Protein AF-A0A7S0URZ6-F1 (afdb_monomer_lite)

Organism: NCBI:txid51329

Secondary structure (DSSP, 8-state):
------------SS-TTTHHHHHHHHHHHHHHHHHHHHHHHHHHHHHHHHHHHHHHHHHHHHHHHHHHHHHHHHHHHHHHHHHHHHHHHHHHHHHHHHHHHHHHHHHHHHHHHHHHHHHHHHHHHHHHHHHHHHHHHHHHHHHHHHHHHHHHHHHHHSGGGSTTTHHHH--

Structure (mmCIF, N/CA/C/O backbone):
data_AF-A0A7S0URZ6-F1
#
_entry.id   AF-A0A7S0URZ6-F1
#
loop_
_atom_site.group_PDB
_atom_site.id
_atom_site.type_symbol
_atom_site.label_atom_id
_atom_site.label_alt_id
_atom_site.label_comp_id
_atom_site.label_asym_id
_atom_site.label_entity_id
_atom_site.label_seq_id
_atom_site.pdbx_PDB_ins_code
_atom_site.Cartn_x
_atom_site.Cartn_y
_atom_site.Cartn_z
_atom_site.occupancy
_atom_site.B_iso_or_equiv
_atom_site.auth_seq_id
_atom_site.auth_comp_id
_atom_site.auth_asym_id
_atom_site.auth_atom_id
_atom_site.pdbx_PDB_model_num
ATOM 1 N N . MET A 1 1 ? -64.887 -12.408 60.912 1.00 37.50 1 MET A N 1
ATOM 2 C CA . MET A 1 1 ? -65.355 -13.808 61.032 1.00 37.50 1 MET A CA 1
ATOM 3 C C . MET A 1 1 ? -64.100 -14.657 61.222 1.00 37.50 1 MET A C 1
ATOM 5 O O . MET A 1 1 ? -63.195 -14.451 60.431 1.00 37.50 1 MET A O 1
ATOM 9 N N . SER A 1 2 ? -63.896 -15.521 62.223 1.00 34.28 2 SER A N 1
ATOM 10 C CA . SER A 1 2 ? -64.679 -15.954 63.411 1.00 34.28 2 SER A CA 1
ATOM 11 C C . SER A 1 2 ? -63.790 -16.945 64.213 1.00 34.28 2 SER A C 1
ATOM 13 O O . SER A 1 2 ? -62.989 -17.625 63.584 1.00 34.28 2 SER A O 1
ATOM 15 N N . THR A 1 3 ? -63.822 -17.120 65.543 1.00 40.66 3 THR A N 1
ATOM 16 C CA . THR A 1 3 ? -64.591 -16.501 66.654 1.00 40.66 3 THR A CA 1
ATOM 17 C C . THR A 1 3 ? -63.862 -16.786 67.992 1.00 40.66 3 THR A C 1
ATOM 19 O O . THR A 1 3 ? -63.520 -17.944 68.226 1.00 40.66 3 THR A O 1
ATOM 22 N N . PRO A 1 4 ? -63.643 -15.811 68.902 1.00 42.31 4 PRO A N 1
ATOM 23 C CA . PRO A 1 4 ? -62.894 -16.029 70.147 1.00 42.31 4 PRO A CA 1
ATOM 24 C C . PRO A 1 4 ? -63.808 -16.537 71.277 1.00 42.31 4 PRO A C 1
ATOM 26 O O . PRO A 1 4 ? -64.240 -15.772 72.133 1.00 42.31 4 PRO A O 1
ATOM 29 N N . ALA A 1 5 ? -64.131 -17.833 71.270 1.00 44.03 5 ALA A N 1
ATOM 30 C CA . ALA A 1 5 ? -65.112 -18.415 72.192 1.00 44.03 5 ALA A CA 1
ATOM 31 C C . ALA A 1 5 ? -64.686 -19.778 72.772 1.00 44.03 5 ALA A C 1
ATOM 33 O O . ALA A 1 5 ? -65.455 -20.732 72.737 1.00 44.03 5 ALA A O 1
ATOM 34 N N . GLN A 1 6 ? -63.467 -19.882 73.320 1.00 47.59 6 GLN A N 1
ATOM 35 C CA . GLN A 1 6 ? -63.044 -21.048 74.115 1.00 47.59 6 GLN A CA 1
ATOM 36 C C . GLN A 1 6 ? -61.877 -20.715 75.065 1.00 47.59 6 GLN A C 1
ATOM 38 O O . GLN A 1 6 ? -60.712 -20.922 74.740 1.00 47.59 6 GLN A O 1
ATOM 43 N N . ARG A 1 7 ? -62.207 -20.189 76.256 1.00 41.81 7 ARG A N 1
ATOM 44 C CA . ARG A 1 7 ? -61.456 -20.336 77.529 1.00 41.81 7 ARG A CA 1
ATOM 45 C C . ARG A 1 7 ? -62.254 -19.723 78.688 1.00 41.81 7 ARG A C 1
ATOM 47 O O . ARG A 1 7 ? -61.832 -18.788 79.359 1.00 41.81 7 ARG A O 1
ATOM 54 N N . LEU A 1 8 ? -63.451 -20.266 78.903 1.00 38.97 8 LEU A N 1
ATOM 55 C CA . LEU A 1 8 ? -64.286 -19.950 80.058 1.00 38.97 8 LEU A CA 1
ATOM 56 C C . LEU A 1 8 ? -63.836 -20.851 81.219 1.00 38.97 8 LEU A C 1
ATOM 58 O O . LEU A 1 8 ? -64.300 -21.980 81.353 1.00 38.97 8 LEU A O 1
ATOM 62 N N . VAL A 1 9 ? -62.868 -20.382 82.013 1.00 41.47 9 VAL A N 1
ATOM 63 C CA . VAL A 1 9 ? -62.405 -21.101 83.211 1.00 41.47 9 VAL A CA 1
ATOM 64 C C . VAL A 1 9 ? -63.371 -20.810 84.354 1.00 41.47 9 VAL A C 1
ATOM 66 O O . VAL A 1 9 ? -63.264 -19.803 85.051 1.00 41.47 9 VAL A O 1
ATOM 69 N N . LEU A 1 10 ? -64.341 -21.704 84.519 1.00 38.81 10 LEU A N 1
ATOM 70 C CA . LEU A 1 10 ? -65.290 -21.690 85.621 1.00 38.81 10 LEU A CA 1
ATOM 71 C C . LEU A 1 10 ? -64.676 -22.405 86.836 1.00 38.81 10 LEU A C 1
ATOM 73 O O . LEU A 1 10 ? -64.649 -23.629 86.873 1.00 38.81 10 LEU A O 1
ATOM 77 N N . PHE A 1 11 ? -64.223 -21.657 87.844 1.00 36.25 11 PHE A N 1
ATOM 78 C CA . PHE A 1 11 ? -63.988 -22.199 89.188 1.00 36.25 11 PHE A CA 1
ATOM 79 C C . PHE A 1 11 ? -64.443 -21.199 90.253 1.00 36.25 11 PHE A C 1
ATOM 81 O O . PHE A 1 11 ? -63.713 -20.292 90.653 1.00 36.25 11 PHE A O 1
ATOM 88 N N . ALA A 1 12 ? -65.680 -21.382 90.715 1.00 42.09 12 ALA A N 1
ATOM 89 C CA . ALA A 1 12 ? -66.168 -20.780 91.946 1.00 42.09 12 ALA A CA 1
ATOM 90 C C . ALA A 1 12 ? -65.686 -21.626 93.138 1.00 42.09 12 ALA A C 1
ATOM 92 O O . ALA A 1 12 ? -65.889 -22.838 93.149 1.00 42.09 12 ALA A O 1
ATOM 93 N N . GLY A 1 13 ? -65.054 -20.997 94.133 1.00 33.22 13 GLY A N 1
ATOM 94 C C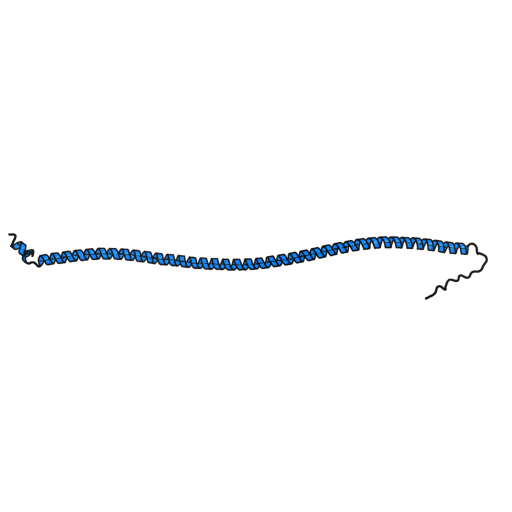A . GLY A 1 13 ? -64.563 -21.696 95.326 1.00 33.22 13 GLY A CA 1
ATOM 95 C C . GLY A 1 13 ? -63.479 -20.930 96.083 1.00 33.22 13 GLY A C 1
ATOM 96 O O . GLY A 1 13 ? -62.301 -21.085 95.790 1.00 33.22 13 GLY A O 1
ATOM 97 N N . THR A 1 14 ? -63.894 -20.085 97.034 1.00 36.53 14 THR A N 1
ATOM 98 C CA . THR A 1 14 ? -63.186 -19.724 98.291 1.00 36.53 14 THR A CA 1
ATOM 99 C C . THR A 1 14 ? -61.638 -19.699 98.316 1.00 36.53 14 THR A C 1
ATOM 101 O O . THR A 1 14 ? -61.026 -20.120 99.292 1.00 36.53 14 THR A O 1
ATOM 104 N N . GLY A 1 15 ? -60.991 -19.150 97.282 1.00 38.59 15 GLY A N 1
ATOM 105 C CA . GLY A 1 15 ? -59.525 -18.990 97.187 1.00 38.59 15 GLY A CA 1
ATOM 106 C C . GLY A 1 15 ? -59.091 -17.741 96.404 1.00 38.59 15 GLY A C 1
ATOM 107 O O . GLY A 1 15 ? -57.993 -17.683 95.849 1.00 38.59 15 GLY A O 1
ATOM 108 N N . ALA A 1 16 ? -59.977 -16.744 96.313 1.00 38.75 16 ALA A N 1
ATOM 109 C CA . ALA A 1 16 ? -59.984 -15.721 95.262 1.00 38.75 16 ALA A CA 1
ATOM 110 C C . ALA A 1 16 ? -58.789 -14.739 95.230 1.00 38.75 16 ALA A C 1
ATOM 112 O O . ALA A 1 16 ? -58.620 -14.038 94.236 1.00 38.75 16 ALA A O 1
ATOM 113 N N . GLY A 1 17 ? -57.949 -14.677 96.270 1.00 39.94 17 GLY A N 1
ATOM 114 C CA . GLY A 1 17 ? -56.834 -13.719 96.332 1.00 39.94 17 GLY A CA 1
ATOM 115 C C . GLY A 1 17 ? -55.590 -14.105 95.519 1.00 39.94 17 GLY A C 1
ATOM 116 O O . GLY A 1 17 ? -54.887 -13.226 95.022 1.00 39.94 17 GLY A O 1
ATOM 117 N N . VAL A 1 18 ? -55.302 -15.405 95.373 1.00 45.41 18 VAL A N 1
ATOM 118 C CA . VAL A 1 18 ? -53.968 -15.878 94.939 1.00 45.41 18 VAL A CA 1
ATOM 119 C C . VAL A 1 18 ? -53.962 -16.397 93.496 1.00 45.41 18 VAL A C 1
ATOM 121 O O . VAL A 1 18 ? -53.072 -16.062 92.721 1.00 45.41 18 VAL A O 1
ATOM 124 N N . GLY A 1 19 ? -54.981 -17.155 93.075 1.00 43.91 19 GLY A N 1
ATOM 125 C CA . GLY A 1 19 ? -55.048 -17.668 91.697 1.00 43.91 19 GLY A CA 1
ATOM 126 C C . GLY A 1 19 ? -55.221 -16.563 90.646 1.00 43.91 19 GLY A C 1
ATOM 127 O O . GLY A 1 19 ? -54.562 -16.576 89.607 1.00 43.91 19 GLY A O 1
ATOM 128 N N . TYR A 1 20 ? -56.059 -15.564 90.940 1.00 43.75 20 TYR A N 1
ATOM 129 C CA . TYR A 1 20 ? -56.339 -14.450 90.027 1.00 43.75 20 TYR A CA 1
ATOM 130 C C . TYR A 1 20 ? -55.123 -13.525 89.865 1.00 43.75 20 TYR A C 1
ATOM 132 O O . TYR A 1 20 ? -54.790 -13.120 88.753 1.00 43.75 20 TYR A O 1
ATOM 140 N N . THR A 1 21 ? -54.405 -13.245 90.959 1.00 50.22 21 THR A N 1
ATOM 141 C CA . THR A 1 21 ? -53.169 -12.448 90.931 1.00 50.22 21 THR A CA 1
ATOM 142 C C . THR A 1 21 ? -52.037 -13.177 90.208 1.00 50.22 21 THR A C 1
ATOM 144 O O . THR A 1 21 ? -51.330 -12.540 89.429 1.00 50.22 21 THR A O 1
ATOM 147 N N . ILE A 1 22 ? -51.909 -14.502 90.357 1.00 51.06 22 ILE A N 1
ATOM 148 C CA . ILE A 1 22 ? -50.952 -15.310 89.581 1.00 51.06 22 ILE A CA 1
ATOM 149 C C . ILE A 1 22 ? -51.296 -15.305 88.083 1.00 51.06 22 ILE A C 1
ATOM 151 O O . ILE A 1 22 ? -50.395 -15.112 87.269 1.00 51.06 22 ILE A O 1
ATOM 155 N N . TYR A 1 23 ? -52.568 -15.452 87.694 1.00 53.25 23 TYR A N 1
ATOM 156 C CA . TYR A 1 23 ? -52.962 -15.452 86.276 1.00 53.25 23 TYR A CA 1
ATOM 157 C C . TYR A 1 23 ? -52.741 -14.079 85.616 1.00 53.25 23 TYR A C 1
ATOM 159 O O . TYR A 1 23 ? -52.164 -13.994 84.532 1.00 53.25 23 TYR A O 1
ATOM 167 N N . PHE A 1 24 ? -53.093 -12.983 86.300 1.00 55.38 24 PHE A N 1
ATOM 168 C CA . PHE A 1 24 ? -52.778 -11.628 85.832 1.00 55.38 24 PHE A CA 1
ATOM 169 C C . PHE A 1 24 ? -51.268 -11.354 85.796 1.00 55.38 24 PHE A C 1
ATOM 171 O O . PHE A 1 24 ? -50.796 -10.730 84.848 1.00 55.38 24 PHE A O 1
ATOM 178 N N . ALA A 1 25 ? -50.488 -11.838 86.767 1.00 59.16 25 ALA A N 1
ATOM 179 C CA . ALA A 1 25 ? -49.029 -11.712 86.750 1.00 59.16 25 ALA A CA 1
ATOM 180 C C . ALA A 1 25 ? -48.375 -12.549 85.635 1.00 59.16 25 ALA A C 1
ATOM 182 O O . ALA A 1 25 ? -47.391 -12.104 85.047 1.00 59.16 25 ALA A O 1
ATOM 183 N N . SER A 1 26 ? -48.929 -13.724 85.314 1.00 59.91 26 SER A N 1
ATOM 184 C CA . SER A 1 26 ? -48.495 -14.562 84.190 1.00 59.91 26 SER A CA 1
ATOM 185 C C . SER A 1 26 ? -48.747 -13.855 82.860 1.00 59.91 26 SER A C 1
ATOM 187 O O . SER A 1 26 ? -47.800 -13.610 82.117 1.00 59.91 26 SER A O 1
ATOM 189 N N . ASN A 1 27 ? -49.982 -13.404 82.618 1.00 59.81 27 ASN A N 1
ATOM 190 C CA . ASN A 1 27 ? -50.332 -12.652 81.411 1.00 59.81 27 ASN A CA 1
ATOM 191 C C . ASN A 1 27 ? -49.523 -11.349 81.297 1.00 59.81 27 ASN A C 1
ATOM 193 O O . ASN A 1 27 ? -49.124 -10.962 80.204 1.00 59.81 27 ASN A O 1
ATOM 197 N N . LYS A 1 28 ? -49.235 -10.670 82.416 1.00 66.75 28 LYS A N 1
ATOM 198 C CA . LYS A 1 28 ? -48.406 -9.457 82.415 1.00 66.75 28 LYS A CA 1
ATOM 199 C C . LYS A 1 28 ? -46.953 -9.759 82.035 1.00 66.75 28 LYS A C 1
ATOM 201 O O . LYS A 1 28 ? -46.390 -9.025 81.230 1.00 66.75 28 LYS A O 1
ATOM 206 N N . LYS A 1 29 ? -46.368 -10.854 82.538 1.00 71.12 29 LYS A N 1
ATOM 207 C CA . LYS A 1 29 ? -45.039 -11.328 82.110 1.00 71.12 29 LYS A CA 1
ATOM 208 C C . LYS A 1 29 ? -45.014 -11.712 80.630 1.00 71.12 29 LYS A C 1
ATOM 210 O O . LYS A 1 29 ? -44.061 -11.358 79.948 1.00 71.12 29 LYS A O 1
ATOM 215 N N . GLU A 1 30 ? -46.055 -12.380 80.140 1.00 70.88 30 GLU A N 1
ATOM 216 C CA . GLU A 1 30 ? -46.179 -12.809 78.741 1.00 70.88 30 GLU A CA 1
ATOM 217 C C . GLU A 1 30 ? -46.337 -11.612 77.781 1.00 70.88 30 GLU A C 1
ATOM 219 O O . GLU A 1 30 ? -45.680 -11.539 76.743 1.00 70.88 30 GLU A O 1
ATOM 224 N N . VAL A 1 31 ? -47.107 -10.590 78.169 1.00 70.50 31 VAL A N 1
ATOM 225 C CA . VAL A 1 31 ? -47.174 -9.305 77.450 1.00 70.50 31 VAL A CA 1
ATOM 226 C C . VAL A 1 31 ? -45.840 -8.547 77.530 1.00 70.50 31 VAL A C 1
ATOM 228 O O . VAL A 1 31 ? -45.412 -7.943 76.546 1.00 70.50 31 VAL A O 1
ATOM 231 N N . GLU A 1 32 ? -45.126 -8.596 78.657 1.00 73.19 32 GLU A N 1
ATOM 232 C CA . GLU A 1 32 ? -43.778 -8.021 7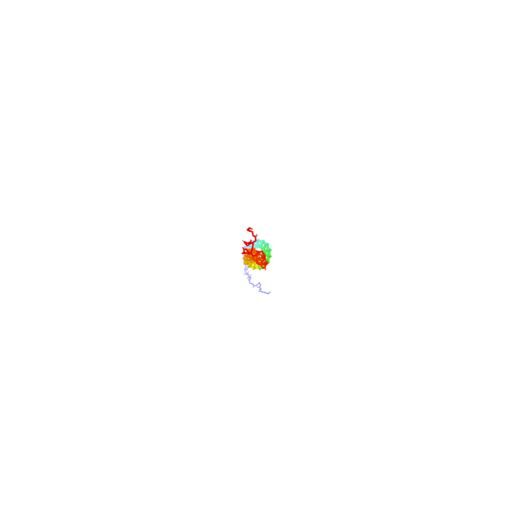8.779 1.00 73.19 32 GLU A CA 1
ATOM 233 C C . GLU A 1 32 ? -42.721 -8.761 77.938 1.00 73.19 32 GLU A C 1
ATOM 235 O O . GLU A 1 32 ? -41.766 -8.124 77.490 1.00 73.19 32 GLU A O 1
ATOM 240 N N . THR A 1 33 ? -42.855 -10.068 77.686 1.00 78.69 33 THR A N 1
ATOM 241 C CA . THR A 1 33 ? -41.986 -10.792 76.739 1.00 78.69 33 THR A CA 1
ATOM 242 C C . THR A 1 33 ? -42.356 -10.480 75.294 1.00 78.69 33 THR A C 1
ATOM 244 O O . THR A 1 33 ? -41.480 -10.070 74.536 1.00 78.69 33 THR A O 1
ATOM 247 N N . LEU A 1 34 ? -43.644 -10.524 74.936 1.00 73.50 34 LEU A N 1
ATOM 248 C CA . LEU A 1 34 ? -44.118 -10.203 73.583 1.00 73.50 34 LEU A CA 1
ATOM 249 C C . LEU A 1 34 ? -43.801 -8.754 73.176 1.00 73.50 34 LEU A C 1
ATOM 251 O O . LEU A 1 34 ? -43.432 -8.494 72.034 1.00 73.50 34 LEU A O 1
ATOM 255 N N . THR A 1 35 ? -43.866 -7.792 74.101 1.00 79.19 35 THR A N 1
ATOM 256 C CA . THR A 1 35 ? -43.461 -6.399 73.820 1.00 79.19 35 THR A CA 1
ATOM 257 C C . THR A 1 35 ? -41.945 -6.226 73.688 1.00 79.19 35 THR A C 1
ATOM 259 O O . THR A 1 35 ? -41.503 -5.370 72.920 1.00 79.19 35 THR A O 1
ATOM 262 N N . LYS A 1 36 ? -41.125 -7.039 74.372 1.00 87.69 36 LYS A N 1
ATOM 263 C CA . LYS A 1 36 ? -39.664 -7.084 74.153 1.00 87.69 36 LYS A CA 1
ATOM 264 C C . LYS A 1 36 ? -39.320 -7.726 72.808 1.00 87.69 36 LYS A C 1
ATOM 266 O O . LYS A 1 36 ? -38.420 -7.245 72.127 1.00 87.69 36 LYS A O 1
ATOM 271 N N . GLU A 1 37 ? -40.034 -8.775 72.414 1.00 85.56 37 GLU A N 1
ATOM 272 C CA . GLU A 1 37 ? -39.866 -9.442 71.118 1.00 85.56 37 GLU A CA 1
ATOM 273 C C . GLU A 1 37 ? -40.317 -8.547 69.961 1.00 85.56 37 GLU A C 1
ATOM 275 O O . GLU A 1 37 ? -39.558 -8.372 69.014 1.00 85.56 37 GLU A O 1
ATOM 280 N N . SER A 1 38 ? -41.463 -7.873 70.086 1.00 83.88 38 SER A N 1
ATOM 281 C CA . SER A 1 38 ? -41.930 -6.874 69.114 1.00 83.88 38 SER A CA 1
ATOM 282 C C . SER A 1 38 ? -40.897 -5.759 68.893 1.00 83.88 38 SER A C 1
ATOM 284 O O . SER A 1 38 ? -40.553 -5.449 67.754 1.00 83.88 38 SER A O 1
ATOM 286 N N . LYS A 1 39 ? -40.290 -5.232 69.969 1.00 90.38 39 LYS A N 1
ATOM 287 C CA . LYS A 1 39 ? -39.200 -4.241 69.867 1.00 90.38 39 LYS A CA 1
ATOM 288 C C . LYS A 1 39 ? -37.958 -4.786 69.155 1.00 90.38 39 LYS A C 1
ATOM 290 O O . LYS A 1 39 ? -37.401 -4.088 68.313 1.00 90.38 39 LYS A O 1
ATOM 295 N N . LYS A 1 40 ? -37.549 -6.030 69.435 1.00 90.81 40 LYS A N 1
ATOM 296 C CA . LYS A 1 40 ? -36.442 -6.687 68.713 1.00 90.81 40 LYS A CA 1
ATOM 297 C C . LYS A 1 40 ? -36.759 -6.874 67.228 1.00 90.81 40 LYS A C 1
ATOM 299 O O . LYS A 1 40 ? -35.888 -6.650 66.395 1.00 90.81 40 LYS A O 1
ATOM 304 N N . ILE A 1 41 ? -37.991 -7.258 66.888 1.00 86.56 41 ILE A N 1
ATOM 305 C CA . ILE A 1 41 ? -38.440 -7.397 65.497 1.00 86.56 41 ILE A CA 1
ATOM 306 C C . ILE A 1 41 ? -38.420 -6.031 64.800 1.00 86.56 41 ILE A C 1
ATOM 308 O O . ILE A 1 41 ? -37.867 -5.922 63.711 1.00 86.56 41 ILE A O 1
ATOM 312 N N . GLU A 1 42 ? -38.916 -4.965 65.435 1.00 89.12 42 GLU A N 1
ATOM 313 C CA . GLU A 1 42 ? -38.806 -3.604 64.895 1.00 89.12 42 GLU A CA 1
ATOM 314 C C . GLU A 1 42 ? -37.353 -3.155 64.673 1.00 89.12 42 GLU A C 1
ATOM 316 O O . GLU A 1 42 ? -37.064 -2.483 63.683 1.00 89.12 42 GLU A O 1
ATOM 321 N N . GLU A 1 43 ? -36.436 -3.476 65.588 1.00 90.44 43 GLU A N 1
ATOM 322 C CA . GLU A 1 43 ? -35.008 -3.168 65.441 1.00 90.44 43 GLU A CA 1
ATOM 323 C C . GLU A 1 43 ? -34.381 -3.937 64.272 1.00 90.44 43 GLU A C 1
ATOM 325 O O . GLU A 1 43 ? -33.684 -3.332 63.455 1.00 90.44 43 GLU A O 1
ATOM 330 N N . LEU A 1 44 ? -34.684 -5.232 64.132 1.00 91.25 44 LEU A N 1
ATOM 331 C CA . LEU A 1 44 ? -34.242 -6.051 63.000 1.00 91.25 44 LEU A CA 1
ATOM 332 C C . LEU A 1 44 ? -34.787 -5.515 61.669 1.00 91.25 44 LEU A C 1
ATOM 334 O O . LEU A 1 44 ? -34.003 -5.290 60.750 1.00 91.25 44 LEU A O 1
ATOM 338 N N . VAL A 1 45 ? -36.081 -5.187 61.595 1.00 90.69 45 VAL A N 1
ATOM 339 C CA . VAL A 1 45 ? -36.711 -4.571 60.412 1.00 90.69 45 VAL A CA 1
ATOM 340 C C . VAL A 1 45 ? -36.075 -3.214 60.081 1.00 90.69 45 VAL A C 1
ATOM 342 O O . VAL A 1 45 ? -35.829 -2.912 58.914 1.00 90.69 45 VAL A O 1
ATOM 345 N N . LYS A 1 46 ? -35.728 -2.391 61.082 1.00 92.06 46 LYS A N 1
ATOM 346 C CA . LYS A 1 46 ? -34.986 -1.130 60.869 1.00 92.06 46 LYS A CA 1
ATOM 347 C C . LYS A 1 46 ? -33.568 -1.376 60.335 1.00 92.06 46 LYS A C 1
ATOM 349 O O . LYS A 1 46 ? -33.083 -0.574 59.538 1.00 92.06 46 LYS A O 1
ATOM 354 N N . VAL A 1 47 ? -32.897 -2.456 60.743 1.00 93.38 47 VAL A N 1
ATOM 355 C CA . VAL A 1 47 ? -31.571 -2.844 60.225 1.00 93.38 47 VAL A CA 1
ATOM 356 C C . VAL A 1 47 ? -31.664 -3.404 58.802 1.00 93.38 47 VAL A C 1
ATOM 358 O O . VAL A 1 47 ? -30.852 -3.026 57.959 1.00 93.38 47 VAL A O 1
ATOM 361 N N . GLU A 1 48 ? -32.652 -4.245 58.497 1.00 89.31 48 GLU A N 1
ATOM 362 C CA . GLU A 1 48 ? -32.874 -4.762 57.142 1.00 89.31 48 GLU A CA 1
ATOM 363 C C . GLU A 1 48 ? -33.280 -3.659 56.168 1.00 89.31 48 GLU A C 1
ATOM 365 O O . GLU A 1 48 ? -32.663 -3.547 55.114 1.00 89.31 48 GLU A O 1
ATOM 370 N N . ASN A 1 49 ? -34.197 -2.760 56.538 1.00 92.19 49 ASN A N 1
ATOM 371 C CA . ASN A 1 49 ? -34.555 -1.611 55.699 1.00 92.19 49 ASN A CA 1
ATOM 372 C C . ASN A 1 49 ? -33.345 -0.706 55.401 1.00 92.19 49 ASN A C 1
ATOM 374 O O . ASN A 1 49 ? -33.198 -0.219 54.280 1.00 92.19 49 ASN A O 1
ATOM 378 N N . LYS A 1 50 ? -32.425 -0.529 56.364 1.00 92.94 50 LYS A N 1
ATOM 379 C CA . LYS A 1 50 ? -31.149 0.165 56.119 1.00 92.94 50 LYS A CA 1
ATOM 380 C C . LYS A 1 50 ? -30.277 -0.584 55.107 1.00 92.94 50 LYS A C 1
ATOM 382 O O . LYS A 1 50 ? -29.806 0.054 54.168 1.00 92.94 50 LYS A O 1
ATOM 387 N N . LYS A 1 51 ? -30.110 -1.906 55.245 1.00 93.88 51 LYS A N 1
ATOM 388 C CA . LYS A 1 51 ? -29.351 -2.738 54.288 1.00 93.88 51 LYS A CA 1
ATOM 389 C C . LYS A 1 51 ? -29.972 -2.729 52.888 1.00 93.88 51 LYS A C 1
ATOM 391 O O . LYS A 1 51 ? -29.251 -2.598 51.908 1.00 93.88 51 LYS A O 1
ATOM 396 N N . LEU A 1 52 ? -31.298 -2.814 52.783 1.00 91.94 52 LEU A N 1
ATOM 397 C CA . LEU A 1 52 ? -32.012 -2.704 51.509 1.00 91.94 52 LEU A CA 1
ATOM 398 C C . LEU A 1 52 ? -31.774 -1.333 50.860 1.00 91.94 52 LEU A C 1
ATOM 400 O O . LEU A 1 52 ? -31.520 -1.268 49.663 1.00 91.94 52 LEU A O 1
ATOM 404 N N . SER A 1 53 ? -31.763 -0.249 51.646 1.00 92.81 53 SER A N 1
ATOM 405 C CA . SER A 1 53 ? -31.472 1.096 51.130 1.00 92.81 53 SER A CA 1
ATOM 406 C C . SER A 1 53 ? -30.022 1.295 50.668 1.00 92.81 53 SER A C 1
ATOM 408 O O . SER A 1 53 ? -29.795 2.092 49.760 1.00 92.81 53 SER A O 1
ATOM 410 N N . SER A 1 54 ? -29.042 0.591 51.252 1.00 94.19 54 SER A N 1
ATOM 411 C CA . SER A 1 54 ? -27.668 0.596 50.731 1.00 94.19 54 SER A CA 1
ATOM 412 C C . SER A 1 54 ? -27.556 -0.260 49.472 1.00 94.19 54 SER A C 1
ATOM 414 O O . SER A 1 54 ? -27.063 0.235 48.468 1.00 94.19 54 SER A O 1
ATOM 416 N N . PHE A 1 55 ? -28.122 -1.473 49.468 1.00 93.69 55 PHE A N 1
ATOM 417 C CA . PHE A 1 55 ? -28.108 -2.330 48.278 1.00 93.69 55 PHE A CA 1
ATOM 418 C C . PHE A 1 55 ? -28.821 -1.694 47.078 1.00 93.69 55 PHE A C 1
ATOM 420 O O . PHE A 1 55 ? -28.358 -1.852 45.954 1.00 93.69 55 PHE A O 1
ATOM 427 N N . ALA A 1 56 ? -29.910 -0.948 47.291 1.00 93.69 56 ALA A N 1
ATOM 428 C CA . ALA A 1 56 ? -30.578 -0.209 46.219 1.00 93.69 56 ALA A CA 1
ATOM 429 C C . ALA A 1 56 ? -29.641 0.822 45.563 1.00 93.69 56 ALA A C 1
ATOM 431 O O . ALA A 1 56 ? -29.555 0.871 44.339 1.00 93.69 56 ALA A O 1
ATOM 432 N N . LYS A 1 57 ? -28.879 1.577 46.367 1.00 94.88 57 LYS A N 1
ATOM 433 C CA . LYS A 1 57 ? -27.876 2.534 45.869 1.00 94.88 57 LYS A CA 1
ATOM 434 C C . LYS A 1 57 ? -26.726 1.841 45.149 1.00 94.88 57 LYS A C 1
ATOM 436 O O . LYS A 1 57 ? -26.328 2.295 44.082 1.00 94.88 57 LYS A O 1
ATOM 441 N N . ASP A 1 58 ? -26.226 0.735 45.698 1.00 94.69 58 ASP A N 1
ATOM 442 C CA . ASP A 1 58 ? -25.167 -0.048 45.059 1.00 94.69 58 ASP A CA 1
ATOM 443 C C . ASP A 1 58 ? -25.632 -0.548 43.678 1.00 94.69 58 ASP A C 1
ATOM 445 O O . ASP A 1 58 ? -24.904 -0.428 42.696 1.00 94.69 58 ASP A O 1
ATOM 449 N N . VAL A 1 59 ? -26.872 -1.048 43.572 1.00 95.62 59 VAL A N 1
ATOM 450 C CA . VAL A 1 59 ? -27.478 -1.487 42.302 1.00 95.62 59 VAL A CA 1
ATOM 451 C C . VAL A 1 59 ? -27.639 -0.330 41.313 1.00 95.62 59 VAL A C 1
ATOM 453 O O . VAL A 1 59 ? -27.285 -0.501 40.147 1.00 95.62 59 VAL A O 1
ATOM 456 N N . GLU A 1 60 ? -28.109 0.844 41.746 1.00 95.38 60 GLU A N 1
ATOM 457 C CA . GLU A 1 60 ? -28.174 2.046 40.897 1.00 95.38 60 GLU A CA 1
ATOM 458 C C . GLU A 1 60 ? -26.778 2.447 40.386 1.00 95.38 60 GLU A C 1
ATOM 460 O O . GLU A 1 60 ? -26.592 2.674 39.188 1.00 95.38 60 GLU A O 1
ATOM 465 N N . GLU A 1 61 ? -25.761 2.454 41.255 1.00 95.88 61 GLU A N 1
ATOM 466 C CA . GLU A 1 61 ? -24.378 2.719 40.855 1.00 95.88 61 GLU A CA 1
ATOM 467 C C . GLU A 1 61 ? -23.841 1.690 39.850 1.00 95.88 61 GLU A C 1
ATOM 469 O O . GLU A 1 61 ? -23.144 2.065 38.902 1.00 95.88 61 GLU A O 1
ATOM 474 N N . TYR A 1 62 ? -24.129 0.399 40.042 1.00 95.44 62 TYR A N 1
ATOM 475 C CA . TYR A 1 62 ? -23.720 -0.647 39.105 1.00 95.44 62 TYR A CA 1
ATOM 476 C C . TYR A 1 62 ? -24.434 -0.518 37.757 1.00 95.44 62 TYR A C 1
ATOM 478 O O . TYR A 1 62 ? -23.767 -0.640 36.733 1.00 95.44 62 TYR A O 1
ATOM 486 N N . GLN A 1 63 ? -25.727 -0.183 37.729 1.00 95.62 63 GLN A N 1
ATOM 487 C CA . GLN A 1 63 ? -26.460 0.067 36.483 1.00 95.62 63 GLN A CA 1
ATOM 488 C C . GLN A 1 63 ? -25.894 1.265 35.709 1.00 95.62 63 GLN A C 1
ATOM 490 O O . GLN A 1 63 ? -25.719 1.184 34.494 1.00 95.62 63 GLN A O 1
ATOM 495 N N . VAL A 1 64 ? -25.535 2.359 36.392 1.00 96.81 64 VAL A N 1
ATOM 496 C CA . VAL A 1 64 ? -24.879 3.515 35.751 1.00 96.81 64 VAL A CA 1
ATOM 497 C C . VAL A 1 64 ? -23.503 3.130 35.190 1.00 96.81 64 VAL A C 1
ATOM 499 O O . VAL A 1 64 ? -23.174 3.496 34.059 1.00 96.81 64 VAL A O 1
ATOM 502 N N . LYS A 1 65 ? -22.707 2.350 35.936 1.00 96.06 65 LYS A N 1
ATOM 503 C CA . LYS A 1 65 ? -21.398 1.842 35.477 1.00 96.06 65 LYS A CA 1
ATOM 504 C C . LYS A 1 65 ? -21.546 0.899 34.276 1.00 96.06 65 LYS A C 1
ATOM 506 O O . LYS A 1 65 ? -20.784 1.020 33.320 1.00 96.06 65 LYS A O 1
ATOM 511 N N . GLU A 1 66 ? -22.536 0.009 34.285 1.00 95.38 66 GLU A N 1
ATOM 512 C CA . GLU A 1 66 ? -22.840 -0.905 33.179 1.00 95.38 66 GLU A CA 1
ATOM 513 C C . GLU A 1 66 ? -23.249 -0.138 31.913 1.00 95.38 66 GLU A C 1
ATOM 515 O O . GLU A 1 66 ? -22.662 -0.351 30.853 1.00 95.38 66 GLU A O 1
ATOM 520 N N . GLN A 1 67 ? -24.168 0.827 32.021 1.00 95.75 67 GLN A N 1
ATOM 521 C CA . GLN A 1 67 ? -24.571 1.674 30.891 1.00 95.75 67 GLN A CA 1
ATOM 522 C C . GLN A 1 67 ? -23.390 2.468 30.312 1.00 95.75 67 GLN A C 1
ATOM 524 O O . GLN A 1 67 ? -23.239 2.546 29.090 1.00 95.75 67 GLN A O 1
ATOM 529 N N . ALA A 1 68 ? -22.513 3.008 31.166 1.00 95.69 68 ALA A N 1
ATOM 530 C CA . ALA A 1 68 ? -21.301 3.699 30.728 1.00 95.69 68 ALA A CA 1
ATOM 531 C C . ALA A 1 68 ? -20.325 2.761 29.989 1.00 95.69 68 ALA A C 1
ATOM 533 O O . ALA A 1 68 ? -19.768 3.143 28.957 1.00 95.69 68 ALA A O 1
ATOM 534 N N . LEU A 1 69 ? -20.150 1.522 30.466 1.00 96.44 69 LEU A N 1
ATOM 535 C CA . LEU A 1 69 ? -19.322 0.508 29.806 1.00 96.44 69 LEU A CA 1
ATOM 536 C C . LEU A 1 69 ? -19.917 0.052 28.466 1.00 96.44 69 LEU A C 1
ATOM 538 O O . LEU A 1 69 ? -19.178 -0.068 27.491 1.00 96.44 69 LEU A O 1
ATOM 542 N N . VAL A 1 70 ? -21.238 -0.135 28.377 1.00 97.50 70 VAL A N 1
ATOM 543 C CA . VAL A 1 70 ? -21.933 -0.461 27.118 1.00 97.50 70 VAL A CA 1
ATOM 544 C C . VAL A 1 70 ? -21.777 0.673 26.098 1.00 97.50 70 VAL A C 1
ATOM 546 O O . VAL A 1 70 ? -21.455 0.416 24.936 1.00 97.50 70 VAL A O 1
ATOM 549 N N . ALA A 1 71 ? -21.922 1.932 26.523 1.00 96.31 71 ALA A N 1
ATOM 550 C CA . ALA A 1 71 ? -21.696 3.092 25.661 1.00 96.31 71 ALA A CA 1
ATOM 551 C C . ALA A 1 71 ? -20.234 3.184 25.179 1.00 96.31 71 ALA A C 1
ATOM 553 O O . ALA A 1 71 ? -19.988 3.425 23.994 1.00 96.31 71 ALA A O 1
ATOM 554 N N . ALA A 1 72 ? -19.264 2.933 26.065 1.00 96.69 72 ALA A N 1
ATOM 555 C CA . ALA A 1 72 ? -17.844 2.900 25.719 1.00 96.69 72 ALA A CA 1
ATOM 556 C C . ALA A 1 72 ? -17.509 1.761 24.738 1.00 96.69 72 ALA A C 1
ATOM 558 O O . ALA A 1 72 ? -16.818 1.995 23.745 1.00 96.69 72 ALA A O 1
ATOM 559 N N . ALA A 1 73 ? -18.044 0.556 24.954 1.00 96.00 73 ALA A N 1
ATOM 560 C CA . ALA A 1 73 ? -17.869 -0.584 24.055 1.00 96.00 73 ALA A CA 1
ATOM 561 C C . ALA A 1 73 ? -18.482 -0.321 22.667 1.00 96.00 73 ALA A C 1
ATOM 563 O O . ALA A 1 73 ? -17.856 -0.610 21.646 1.00 96.00 73 ALA A O 1
ATOM 564 N N . ALA A 1 74 ? -19.663 0.302 22.605 1.00 96.56 74 ALA A N 1
ATOM 565 C CA . ALA A 1 74 ? -20.286 0.707 21.345 1.00 96.56 74 ALA A CA 1
ATOM 566 C C . ALA A 1 74 ? -19.462 1.778 20.599 1.00 96.56 74 ALA A C 1
ATOM 568 O O . ALA A 1 74 ? -19.337 1.720 19.374 1.00 96.56 74 ALA A O 1
ATOM 569 N N . ALA A 1 75 ? -18.862 2.733 21.318 1.00 96.50 75 ALA A N 1
ATOM 570 C CA . ALA A 1 75 ? -17.961 3.727 20.734 1.00 96.50 75 ALA A CA 1
ATOM 571 C C . ALA A 1 75 ? -16.662 3.092 20.200 1.00 96.50 75 ALA A C 1
ATOM 573 O O . ALA A 1 75 ? -16.249 3.393 19.080 1.00 96.50 75 ALA A O 1
ATOM 574 N N . GLN A 1 76 ? -16.057 2.165 20.951 1.00 96.69 76 GLN A N 1
ATOM 575 C CA . GLN A 1 76 ? -14.878 1.409 20.513 1.00 96.69 76 GLN A CA 1
ATOM 576 C C . GLN A 1 76 ? -15.178 0.530 19.291 1.00 96.69 76 GLN A C 1
ATOM 578 O O . GLN A 1 76 ? -14.389 0.507 18.352 1.00 96.69 76 GLN A O 1
ATOM 583 N N . SER A 1 77 ? -16.334 -0.141 19.256 1.00 96.88 77 SER A N 1
ATOM 584 C CA . SER A 1 77 ? -16.771 -0.944 18.107 1.00 96.88 77 SER A CA 1
ATOM 585 C C . SER A 1 77 ? -16.888 -0.104 16.827 1.00 96.88 77 SER A C 1
ATOM 587 O O . SER A 1 77 ? -16.367 -0.503 15.783 1.00 96.88 77 SER A O 1
ATOM 589 N N . LYS A 1 78 ? -17.473 1.101 16.914 1.00 96.56 78 LYS A N 1
ATOM 590 C CA . LYS A 1 78 ? -17.517 2.057 15.792 1.00 96.56 78 LYS A CA 1
ATOM 591 C C . LYS A 1 78 ? -16.117 2.494 15.358 1.00 96.56 78 LYS A C 1
ATOM 593 O O . LYS A 1 78 ? -15.798 2.402 14.178 1.00 96.56 78 LYS A O 1
ATOM 598 N N . ALA A 1 79 ? -15.258 2.880 16.303 1.00 96.38 79 ALA A N 1
ATOM 599 C CA . ALA A 1 79 ? -13.885 3.282 15.997 1.00 96.38 79 ALA A CA 1
ATOM 600 C C . ALA A 1 79 ? -13.072 2.158 15.323 1.00 96.38 79 ALA A C 1
ATOM 602 O O . ALA A 1 79 ? -12.311 2.424 14.396 1.00 96.38 79 ALA A O 1
ATOM 603 N N . LEU A 1 80 ? -13.259 0.898 15.735 1.00 97.00 80 LEU A N 1
ATOM 604 C CA . LEU A 1 80 ? -12.641 -0.261 15.083 1.00 97.00 80 LEU A CA 1
ATOM 605 C C . LEU A 1 80 ? -13.166 -0.467 13.655 1.00 97.00 80 LEU A C 1
ATOM 607 O O . LEU A 1 80 ? -12.363 -0.709 12.757 1.00 97.00 80 LEU A O 1
ATOM 611 N N . SER A 1 81 ? -14.473 -0.311 13.426 1.00 97.50 81 SER A N 1
ATOM 612 C CA . SER A 1 81 ? -15.078 -0.347 12.084 1.00 97.50 81 SER A CA 1
ATOM 613 C C . SER A 1 81 ? -14.497 0.742 11.166 1.00 97.50 81 SER A C 1
ATOM 615 O O . SER A 1 81 ? -14.128 0.464 10.025 1.00 97.50 81 SER A O 1
ATOM 617 N N . ASP A 1 82 ? -14.333 1.966 11.677 1.00 97.12 82 ASP A N 1
ATOM 618 C CA . ASP A 1 82 ? -13.744 3.093 10.937 1.00 97.12 82 ASP A CA 1
ATOM 619 C C . ASP A 1 82 ? -12.240 2.920 10.665 1.00 97.12 82 ASP A C 1
ATOM 621 O O . ASP A 1 82 ? -11.711 3.439 9.681 1.00 97.12 82 ASP A O 1
ATOM 625 N N . ILE A 1 83 ? -11.519 2.205 11.533 1.00 97.38 83 ILE A N 1
ATOM 626 C CA . ILE A 1 83 ? -10.115 1.835 11.304 1.00 97.38 83 ILE A CA 1
ATOM 627 C C . ILE A 1 83 ? -10.025 0.719 10.256 1.00 97.38 83 ILE A C 1
ATOM 629 O O . ILE A 1 83 ? -9.155 0.772 9.387 1.00 97.38 83 ILE A O 1
ATOM 633 N N . GLN A 1 84 ? -10.928 -0.265 10.291 1.00 97.31 84 GLN A N 1
ATOM 634 C CA . GLN A 1 84 ? -10.981 -1.353 9.310 1.00 97.31 84 GLN A CA 1
ATOM 635 C C . GLN A 1 84 ? -11.301 -0.845 7.898 1.00 97.31 84 GLN A C 1
ATOM 637 O O . GLN A 1 84 ? -10.633 -1.255 6.949 1.00 97.31 84 GLN A O 1
ATOM 642 N N . SER A 1 85 ? -12.250 0.084 7.740 1.00 97.00 85 SER A N 1
ATOM 643 C CA . SER A 1 85 ? -12.554 0.679 6.430 1.00 97.00 85 SER A CA 1
ATOM 644 C C . SER A 1 85 ? -11.352 1.441 5.855 1.00 97.00 85 SER A C 1
ATOM 646 O O . SER A 1 85 ? -10.949 1.181 4.720 1.00 97.00 85 SER A O 1
ATOM 648 N N . LYS A 1 86 ? -10.694 2.280 6.667 1.00 97.44 86 LYS A N 1
ATOM 649 C CA . LYS A 1 86 ? -9.457 2.992 6.290 1.00 97.44 86 LYS A CA 1
ATOM 650 C C . LYS A 1 86 ? -8.303 2.044 5.952 1.00 97.44 86 LYS A C 1
ATOM 652 O O . LYS A 1 86 ? -7.540 2.321 5.029 1.00 97.44 86 LYS A O 1
ATOM 657 N N . LEU A 1 87 ? -8.173 0.921 6.664 1.00 97.50 87 LEU A N 1
ATOM 658 C CA . LEU A 1 87 ? -7.168 -0.106 6.370 1.00 97.50 87 LEU A CA 1
ATOM 659 C C . LEU A 1 87 ? -7.408 -0.741 4.992 1.00 97.50 87 LEU A C 1
ATOM 661 O O . LEU A 1 87 ? -6.464 -0.912 4.223 1.00 97.50 87 LEU A O 1
ATOM 665 N N . GLU A 1 88 ? -8.658 -1.062 4.657 1.00 97.56 88 GLU A N 1
ATOM 666 C CA . GLU A 1 88 ? -9.021 -1.624 3.351 1.00 97.56 88 GLU A CA 1
ATOM 667 C C . GLU A 1 88 ? -8.866 -0.614 2.203 1.00 97.56 88 GLU A C 1
ATOM 669 O O . GLU A 1 88 ? -8.446 -0.979 1.103 1.00 97.56 88 GLU A O 1
ATOM 674 N N . GLU A 1 89 ? -9.13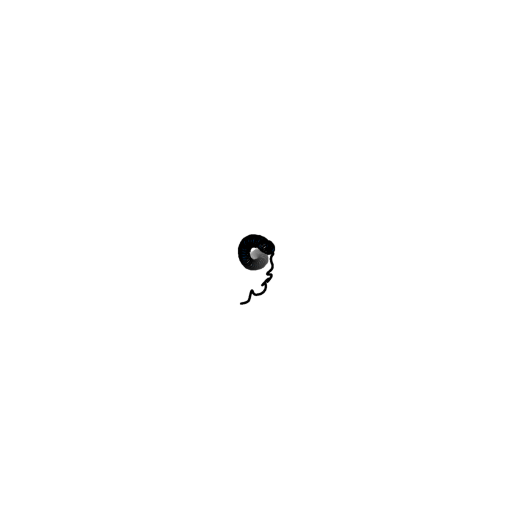6 0.669 2.443 1.00 97.50 89 GLU A N 1
ATOM 675 C CA . GLU A 1 89 ? -8.830 1.742 1.489 1.00 97.50 89 GLU A CA 1
ATOM 676 C C . GLU A 1 89 ? -7.319 1.896 1.261 1.00 97.50 89 GLU A C 1
ATOM 678 O O . GLU A 1 89 ? -6.879 1.967 0.111 1.00 97.50 89 GLU A O 1
ATOM 683 N N . ALA A 1 90 ? -6.515 1.860 2.329 1.00 97.00 90 ALA A N 1
ATOM 684 C CA . ALA A 1 90 ? -5.056 1.899 2.246 1.00 97.00 90 ALA A CA 1
ATOM 685 C C . ALA A 1 90 ? -4.475 0.666 1.528 1.00 97.00 90 ALA A C 1
ATOM 687 O O . ALA A 1 90 ? -3.574 0.793 0.702 1.00 97.00 90 ALA A O 1
ATOM 688 N N . ARG A 1 91 ? -5.026 -0.533 1.758 1.00 97.62 91 ARG A N 1
ATOM 689 C CA . ARG A 1 91 ? -4.658 -1.751 1.010 1.00 97.62 91 ARG A CA 1
ATOM 690 C C . ARG A 1 91 ? -4.942 -1.602 -0.486 1.00 97.62 91 ARG A C 1
ATOM 692 O O . ARG A 1 91 ? -4.097 -1.941 -1.312 1.00 97.62 91 ARG A O 1
ATOM 699 N N . LYS A 1 92 ? -6.099 -1.038 -0.849 1.00 97.81 92 LYS A N 1
ATOM 700 C CA . LYS A 1 92 ? -6.469 -0.769 -2.251 1.00 97.81 92 LYS A CA 1
ATOM 701 C C . LYS A 1 92 ? -5.597 0.307 -2.902 1.00 97.81 92 LYS A C 1
ATOM 703 O O . LYS A 1 92 ? -5.354 0.217 -4.104 1.00 97.81 92 LYS A O 1
ATOM 708 N N . SER A 1 93 ? -5.140 1.320 -2.163 1.00 97.62 93 SER A N 1
ATOM 709 C CA . SER A 1 93 ? -4.228 2.336 -2.708 1.00 97.62 93 SER A CA 1
ATOM 710 C C . SER A 1 93 ? -2.809 1.790 -2.892 1.00 97.62 93 SER A C 1
ATOM 712 O O . SER A 1 93 ? -2.226 2.016 -3.951 1.00 97.62 93 SER A O 1
ATOM 714 N N . ILE A 1 94 ? -2.303 0.986 -1.949 1.00 97.81 94 ILE A N 1
ATOM 715 C CA . ILE A 1 94 ? -1.024 0.267 -2.081 1.00 97.81 94 ILE A CA 1
ATOM 716 C C . ILE A 1 94 ? -1.038 -0.628 -3.326 1.00 97.81 94 ILE A C 1
ATOM 718 O O . ILE A 1 94 ? -0.190 -0.450 -4.195 1.00 97.81 94 ILE A O 1
ATOM 722 N N . ALA A 1 95 ? -2.050 -1.485 -3.497 1.00 97.50 95 ALA A N 1
ATOM 723 C CA . ALA A 1 95 ? -2.141 -2.379 -4.659 1.00 97.50 95 ALA A CA 1
ATOM 724 C C . ALA A 1 95 ? -2.189 -1.632 -6.013 1.00 97.50 95 ALA A C 1
ATOM 726 O O . ALA A 1 95 ? -1.686 -2.125 -7.026 1.00 97.50 95 ALA A O 1
ATOM 727 N N . LYS A 1 96 ? -2.771 -0.422 -6.054 1.00 97.94 96 LYS A N 1
ATOM 728 C CA . LYS A 1 96 ? -2.722 0.451 -7.242 1.00 97.94 96 LYS A CA 1
ATOM 729 C C . LYS A 1 96 ? -1.313 0.992 -7.492 1.00 97.94 96 LYS A C 1
ATOM 731 O O . LYS A 1 96 ? -0.847 0.938 -8.626 1.00 97.94 96 LYS A O 1
ATOM 736 N N . LEU A 1 97 ? -0.640 1.484 -6.451 1.00 97.88 97 LEU A N 1
ATOM 737 C CA . LEU A 1 97 ? 0.720 2.022 -6.547 1.00 97.88 97 LEU A CA 1
ATOM 738 C C . LEU A 1 97 ? 1.738 0.942 -6.933 1.00 97.88 97 LEU A C 1
ATOM 740 O O . LEU A 1 97 ? 2.587 1.192 -7.782 1.00 97.88 97 LEU A O 1
ATOM 744 N N . GLU A 1 98 ? 1.624 -0.268 -6.383 1.00 97.94 98 GLU A N 1
ATOM 745 C CA . GLU A 1 98 ? 2.449 -1.423 -6.762 1.00 97.94 98 GLU A CA 1
ATOM 746 C C . GLU A 1 98 ? 2.301 -1.749 -8.253 1.00 97.94 98 GLU A C 1
ATOM 748 O O . GLU A 1 98 ? 3.302 -1.923 -8.953 1.00 97.94 98 GLU A O 1
ATOM 753 N N . LYS A 1 99 ? 1.062 -1.747 -8.766 1.00 97.94 99 LYS A N 1
ATOM 754 C CA . LYS A 1 99 ? 0.802 -1.928 -10.197 1.00 97.94 99 LYS A CA 1
ATOM 755 C C . LYS A 1 99 ? 1.398 -0.795 -11.036 1.00 97.94 99 LYS A C 1
ATOM 757 O O . LYS A 1 99 ? 2.087 -1.072 -12.012 1.00 97.94 99 LYS A O 1
ATOM 762 N N . GLU A 1 100 ? 1.195 0.466 -10.652 1.00 98.00 100 GLU A N 1
ATOM 763 C CA . GLU A 1 100 ? 1.794 1.605 -11.361 1.00 98.00 100 GLU A CA 1
ATOM 764 C C . GLU A 1 100 ? 3.326 1.550 -11.387 1.00 98.00 100 GLU A C 1
ATOM 766 O O . GLU A 1 100 ? 3.936 1.922 -12.389 1.00 98.00 100 GLU A O 1
ATOM 771 N N . VAL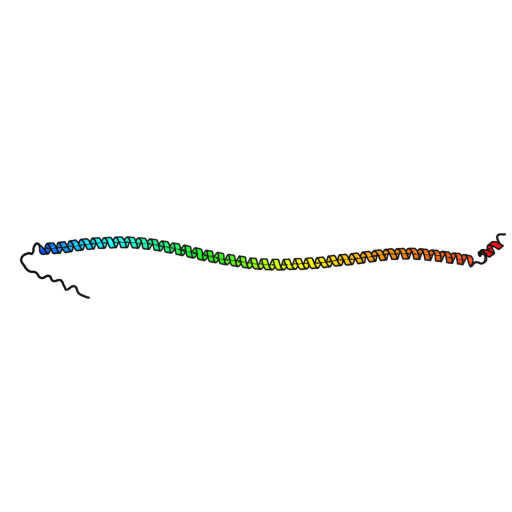 A 1 101 ? 3.962 1.108 -10.298 1.00 98.06 101 VAL A N 1
ATOM 772 C CA . VAL A 1 101 ? 5.415 0.917 -10.234 1.00 98.06 101 VAL A CA 1
ATOM 773 C C . VAL A 1 101 ? 5.845 -0.202 -11.180 1.00 98.06 101 VAL A C 1
ATOM 775 O O . VAL A 1 101 ? 6.786 -0.000 -11.946 1.00 98.06 101 VAL A O 1
ATOM 778 N N . ALA A 1 102 ? 5.143 -1.339 -11.200 1.00 98.06 102 ALA A N 1
ATOM 779 C CA . ALA A 1 102 ? 5.421 -2.427 -12.138 1.00 98.06 102 ALA A CA 1
ATOM 780 C C . ALA A 1 102 ? 5.278 -1.978 -13.607 1.00 98.06 102 ALA A C 1
ATOM 782 O O . ALA A 1 102 ? 6.181 -2.214 -14.413 1.00 98.06 102 ALA A O 1
ATOM 783 N N . ASP A 1 103 ? 4.203 -1.254 -13.935 1.00 98.12 103 ASP A N 1
ATOM 784 C CA . ASP A 1 103 ? 3.953 -0.705 -15.272 1.00 98.12 103 ASP A CA 1
ATOM 785 C C . ASP A 1 103 ? 5.048 0.310 -15.675 1.00 98.12 103 ASP A C 1
ATOM 787 O O . ASP A 1 103 ? 5.578 0.250 -16.789 1.00 98.12 103 ASP A O 1
ATOM 791 N N . LYS A 1 104 ? 5.471 1.195 -14.757 1.00 97.88 104 LYS A N 1
ATOM 792 C CA . LYS A 1 104 ? 6.575 2.156 -14.970 1.00 97.88 104 LYS A CA 1
ATOM 793 C C . LYS A 1 104 ? 7.932 1.464 -15.149 1.00 97.88 104 LYS A C 1
ATOM 795 O O . LYS A 1 104 ? 8.711 1.880 -16.005 1.00 97.88 104 LYS A O 1
ATOM 800 N N . VAL A 1 105 ? 8.219 0.398 -14.397 1.00 98.06 105 VAL A N 1
ATOM 801 C CA . VAL A 1 105 ? 9.448 -0.405 -14.551 1.00 98.06 105 VAL A CA 1
ATOM 802 C C . VAL A 1 105 ? 9.463 -1.126 -15.902 1.00 98.06 105 VAL A C 1
ATOM 804 O O . VAL A 1 105 ? 10.482 -1.103 -16.594 1.00 98.06 105 VAL A O 1
ATOM 807 N N . ALA A 1 106 ? 8.335 -1.701 -16.327 1.00 97.56 106 ALA A N 1
ATOM 808 C CA . ALA A 1 106 ? 8.206 -2.333 -17.638 1.00 97.56 106 ALA A CA 1
ATOM 809 C C . ALA A 1 106 ? 8.357 -1.321 -18.791 1.00 97.56 106 ALA A C 1
ATOM 811 O O . ALA A 1 106 ? 9.045 -1.606 -19.773 1.00 97.56 106 ALA A O 1
ATOM 812 N N . ALA A 1 107 ? 7.764 -0.129 -18.662 1.00 97.88 107 ALA A N 1
ATOM 813 C CA . ALA A 1 107 ? 7.916 0.957 -19.629 1.00 97.88 107 ALA A CA 1
ATOM 814 C C . ALA A 1 107 ? 9.367 1.457 -19.713 1.00 97.88 107 ALA A C 1
ATOM 816 O O . ALA A 1 107 ? 9.893 1.610 -20.816 1.00 97.88 107 ALA A O 1
ATOM 817 N N . LYS A 1 108 ? 10.040 1.639 -18.567 1.00 98.00 108 LYS A N 1
ATOM 818 C CA . LYS A 1 108 ? 11.461 2.003 -18.526 1.00 98.00 108 LYS A CA 1
ATOM 819 C C . LYS A 1 108 ? 12.321 0.957 -19.236 1.00 98.00 108 LYS A C 1
ATOM 821 O O . LYS A 1 108 ? 13.124 1.331 -20.080 1.00 98.00 108 LYS A O 1
ATOM 826 N N . LYS A 1 109 ? 12.121 -0.335 -18.950 1.00 97.81 109 LYS A N 1
ATOM 827 C CA . LYS A 1 109 ? 12.893 -1.409 -19.591 1.00 97.81 109 LYS A CA 1
ATOM 828 C C . LYS A 1 109 ? 12.770 -1.367 -21.119 1.00 97.81 109 LYS A C 1
ATOM 830 O O . LYS A 1 109 ? 13.785 -1.431 -21.799 1.00 97.81 109 LYS A O 1
ATOM 835 N N . LYS A 1 110 ? 11.555 -1.180 -21.653 1.00 97.75 110 LYS A N 1
ATOM 836 C CA . LYS A 1 110 ? 11.347 -1.011 -23.104 1.00 97.75 110 LYS A CA 1
ATOM 837 C C . LYS A 1 110 ? 12.108 0.194 -23.661 1.00 97.75 110 LYS A C 1
ATOM 839 O O . LYS A 1 110 ? 12.759 0.066 -24.688 1.00 97.75 110 LYS A O 1
ATOM 844 N N . ALA A 1 111 ? 12.068 1.335 -22.971 1.00 97.75 111 ALA A N 1
ATOM 845 C CA . ALA A 1 111 ? 12.806 2.527 -23.386 1.00 97.75 111 ALA A CA 1
ATOM 846 C C . ALA A 1 111 ? 14.334 2.321 -23.347 1.00 97.75 111 ALA A C 1
ATOM 848 O O . ALA A 1 111 ? 15.031 2.795 -24.240 1.00 97.75 111 ALA A O 1
ATOM 849 N N . ASP A 1 112 ? 14.855 1.590 -22.356 1.00 97.69 112 ASP A N 1
ATOM 850 C CA . ASP A 1 112 ? 16.273 1.221 -22.276 1.00 97.69 112 ASP A CA 1
ATOM 851 C C . ASP A 1 112 ? 16.668 0.275 -23.439 1.00 97.69 112 ASP A C 1
ATOM 853 O O . ASP A 1 112 ? 17.685 0.506 -24.099 1.00 97.69 112 ASP A O 1
ATOM 857 N N . ASP A 1 113 ? 15.836 -0.726 -23.760 1.00 97.75 113 ASP A N 1
ATOM 858 C CA . ASP A 1 113 ? 16.027 -1.639 -24.901 1.00 97.75 113 ASP A CA 1
ATOM 859 C C . ASP A 1 113 ? 15.990 -0.880 -26.256 1.00 97.75 113 ASP A C 1
ATOM 861 O O . ASP A 1 113 ? 16.854 -1.075 -27.121 1.00 97.75 113 ASP A O 1
ATOM 865 N N . ASP A 1 114 ? 15.048 0.056 -26.428 1.00 97.56 114 ASP A N 1
ATOM 866 C CA . ASP A 1 114 ? 14.941 0.929 -27.608 1.00 97.56 114 ASP A CA 1
ATOM 867 C C . ASP A 1 114 ? 16.143 1.887 -27.736 1.00 97.56 114 ASP A C 1
ATOM 869 O O . ASP A 1 114 ? 16.645 2.128 -28.842 1.00 97.56 114 ASP A O 1
ATOM 873 N N . LEU A 1 115 ? 16.666 2.406 -26.618 1.00 97.75 115 LEU A N 1
ATOM 874 C CA . LEU A 1 115 ? 17.886 3.222 -26.592 1.00 97.75 115 LEU A CA 1
ATOM 875 C C . LEU A 1 115 ? 19.127 2.418 -27.001 1.00 97.75 115 LEU A C 1
ATOM 877 O O . LEU A 1 115 ? 19.989 2.943 -27.708 1.00 97.75 115 LEU A O 1
ATOM 881 N N . ILE A 1 116 ? 19.228 1.146 -26.611 1.00 97.56 116 ILE A N 1
ATOM 882 C CA . ILE A 1 116 ? 20.310 0.255 -27.058 1.00 97.56 116 ILE A CA 1
ATOM 883 C C . ILE A 1 116 ? 20.187 -0.010 -28.569 1.00 97.56 116 ILE A C 1
ATOM 885 O O . ILE A 1 116 ? 21.162 0.154 -29.308 1.00 97.56 116 ILE A O 1
ATOM 889 N N . SER A 1 117 ? 18.981 -0.329 -29.050 1.00 97.50 117 SER A N 1
ATOM 890 C CA . SER A 1 117 ? 18.691 -0.571 -30.473 1.00 97.50 117 SER A CA 1
ATOM 891 C C . SER A 1 117 ? 19.015 0.642 -31.356 1.00 97.50 117 SER A C 1
ATOM 893 O O . SER A 1 117 ? 19.678 0.520 -32.390 1.00 97.50 117 SER A O 1
ATOM 895 N N . THR A 1 118 ? 18.600 1.840 -30.940 1.00 97.06 118 THR A N 1
ATOM 896 C CA . THR A 1 118 ? 18.872 3.091 -31.669 1.00 97.06 118 THR A CA 1
ATOM 897 C C . THR A 1 118 ? 20.351 3.478 -31.642 1.00 97.06 118 THR A C 1
ATOM 899 O O . THR A 1 118 ? 20.873 3.904 -32.673 1.00 97.06 118 THR A O 1
ATOM 902 N N . ARG A 1 119 ? 21.065 3.256 -30.528 1.00 97.50 119 ARG A N 1
ATOM 903 C CA . ARG A 1 119 ? 22.528 3.438 -30.456 1.00 97.50 119 ARG A CA 1
ATOM 904 C C . ARG A 1 119 ? 23.286 2.502 -31.399 1.00 97.50 119 ARG A C 1
ATOM 906 O O . ARG A 1 119 ? 24.213 2.965 -32.058 1.00 97.50 119 ARG A O 1
ATOM 913 N N . SER A 1 120 ? 22.877 1.235 -31.514 1.00 97.31 120 SER A N 1
ATOM 914 C CA . SER A 1 120 ? 23.477 0.298 -32.479 1.00 97.31 120 SER A CA 1
ATOM 915 C C . SER A 1 120 ? 23.302 0.798 -33.915 1.00 97.31 120 SER A C 1
ATOM 917 O O . SER A 1 120 ? 24.284 0.959 -34.634 1.00 97.31 120 SER A O 1
ATOM 919 N N . LYS A 1 121 ? 22.070 1.161 -34.301 1.00 97.31 121 LYS A N 1
ATOM 920 C CA . LYS A 1 121 ? 21.770 1.704 -35.639 1.00 97.31 121 LYS A CA 1
ATOM 921 C C . LYS A 1 121 ? 22.565 2.977 -35.942 1.00 97.31 121 LYS A C 1
ATOM 923 O O . LYS A 1 121 ? 23.008 3.169 -37.071 1.00 97.31 121 LYS A O 1
ATOM 928 N N . LEU A 1 122 ? 22.766 3.845 -34.947 1.00 97.19 122 LEU A N 1
ATOM 929 C CA . LEU A 1 122 ? 23.591 5.044 -35.095 1.00 97.19 122 LEU A CA 1
ATOM 930 C C . LEU A 1 122 ? 25.064 4.690 -35.353 1.00 97.19 122 LEU A C 1
ATOM 932 O O . LEU A 1 122 ? 25.675 5.280 -36.241 1.00 97.19 122 LEU A O 1
ATOM 936 N N . ALA A 1 123 ? 25.623 3.719 -34.625 1.00 97.12 123 ALA A N 1
ATOM 937 C CA . ALA A 1 123 ? 26.989 3.246 -34.847 1.00 97.12 123 ALA A CA 1
ATOM 938 C C . ALA A 1 123 ? 27.167 2.645 -36.256 1.00 97.12 123 ALA A C 1
ATOM 940 O O . ALA A 1 123 ? 28.140 2.970 -36.941 1.00 97.12 123 ALA A O 1
ATOM 941 N N . ASP A 1 124 ? 26.194 1.857 -36.727 1.00 97.00 124 ASP A N 1
ATOM 942 C CA . ASP A 1 124 ? 26.185 1.301 -38.085 1.00 97.00 124 ASP A CA 1
ATOM 943 C C . ASP A 1 124 ? 26.140 2.402 -39.158 1.00 97.00 124 ASP A C 1
ATOM 945 O O . ASP A 1 124 ? 26.921 2.374 -40.111 1.00 97.00 124 ASP A O 1
ATOM 949 N N . LEU A 1 125 ? 25.276 3.412 -38.991 1.00 97.25 125 LEU A N 1
ATOM 950 C CA . LEU A 1 125 ? 25.181 4.560 -39.903 1.00 97.25 125 LEU A CA 1
ATOM 951 C C . LEU A 1 125 ? 26.468 5.396 -39.926 1.00 97.25 125 LEU A C 1
ATOM 953 O O . LEU A 1 125 ? 26.902 5.836 -40.994 1.00 97.25 125 LEU A O 1
ATOM 957 N N . VAL A 1 126 ? 27.120 5.587 -38.775 1.00 97.69 126 VAL A N 1
ATOM 958 C CA . VAL A 1 126 ? 28.429 6.253 -38.693 1.00 97.69 126 VAL A CA 1
ATOM 959 C C . VAL A 1 126 ? 29.481 5.441 -39.456 1.00 97.69 126 VAL A C 1
ATOM 961 O O . VAL A 1 126 ? 30.167 5.996 -40.317 1.00 97.69 126 VAL A O 1
ATOM 964 N N . ALA A 1 127 ? 29.560 4.125 -39.242 1.00 97.12 127 ALA A N 1
ATOM 965 C CA . ALA A 1 127 ? 30.490 3.252 -39.961 1.00 97.12 127 ALA A CA 1
ATOM 966 C C . ALA A 1 127 ? 30.242 3.244 -41.485 1.00 97.12 127 ALA A C 1
ATOM 968 O O . ALA A 1 127 ? 31.190 3.329 -42.270 1.00 97.12 127 ALA A O 1
ATOM 969 N N . GLN A 1 128 ? 28.979 3.208 -41.922 1.00 96.38 128 GLN A N 1
ATOM 970 C CA . GLN A 1 128 ? 28.602 3.328 -43.336 1.00 96.38 128 GLN A CA 1
ATOM 971 C C . GLN A 1 128 ? 28.991 4.692 -43.923 1.00 96.38 128 GLN A C 1
ATOM 973 O O . GLN A 1 128 ? 29.478 4.753 -45.054 1.00 96.38 128 GLN A O 1
ATOM 978 N N . THR A 1 129 ? 28.846 5.775 -43.155 1.00 96.62 129 THR A N 1
ATOM 979 C CA . THR A 1 129 ? 29.241 7.130 -43.572 1.00 96.62 129 THR A CA 1
ATOM 980 C C . THR A 1 129 ? 30.756 7.239 -43.752 1.00 96.62 129 THR A C 1
ATOM 982 O O . THR A 1 129 ? 31.213 7.805 -44.745 1.00 96.62 129 THR A O 1
ATOM 985 N N . HIS A 1 130 ? 31.547 6.656 -42.844 1.00 95.62 130 HIS A N 1
ATOM 986 C CA . HIS A 1 130 ? 33.007 6.598 -42.975 1.00 95.62 130 HIS A CA 1
ATOM 987 C C . HIS A 1 130 ? 33.442 5.828 -44.231 1.00 95.62 130 HIS A C 1
ATOM 989 O O . HIS A 1 130 ? 34.143 6.396 -45.067 1.00 95.62 130 HIS A O 1
ATOM 995 N N . ARG A 1 131 ? 32.934 4.603 -44.437 1.00 96.06 131 ARG A N 1
ATOM 996 C CA . ARG A 1 131 ? 33.211 3.808 -45.652 1.00 96.06 131 ARG A CA 1
ATOM 997 C C . ARG A 1 131 ? 32.801 4.538 -46.934 1.00 96.06 131 ARG A C 1
ATOM 999 O O . ARG A 1 131 ? 33.514 4.499 -47.930 1.00 96.06 131 ARG A O 1
ATOM 1006 N N . SER A 1 132 ? 31.666 5.237 -46.913 1.00 96.00 132 SER A N 1
ATOM 1007 C CA . SER A 1 132 ? 31.195 6.025 -48.059 1.00 96.00 132 SER A CA 1
ATOM 1008 C C . SER A 1 132 ? 32.144 7.182 -48.388 1.00 96.00 132 SER A C 1
ATOM 1010 O O . SER A 1 132 ? 32.450 7.395 -49.557 1.00 96.00 132 SER A O 1
ATOM 1012 N N . ARG A 1 133 ? 32.671 7.890 -47.377 1.00 96.31 133 ARG A N 1
ATOM 1013 C CA . ARG A 1 133 ? 33.682 8.948 -47.570 1.00 96.31 133 ARG A CA 1
ATOM 1014 C C . ARG A 1 133 ? 34.998 8.403 -48.131 1.00 96.31 133 ARG A C 1
ATOM 1016 O O . ARG A 1 133 ? 35.572 9.017 -49.026 1.00 96.31 133 ARG A O 1
ATOM 1023 N N . GLU A 1 134 ? 35.458 7.255 -47.639 1.00 95.25 134 GLU A N 1
ATOM 1024 C CA . GLU A 1 134 ? 36.656 6.578 -48.155 1.00 95.25 134 GLU A CA 1
ATOM 1025 C C . GLU A 1 134 ? 36.478 6.176 -49.625 1.00 95.25 134 GLU A C 1
ATOM 1027 O O . GLU A 1 134 ? 37.326 6.501 -50.458 1.00 95.25 134 GLU A O 1
ATOM 1032 N N . ASN A 1 135 ? 35.337 5.565 -49.962 1.00 95.69 135 ASN A N 1
ATOM 1033 C CA . ASN A 1 135 ? 34.989 5.201 -51.335 1.00 95.69 135 ASN A CA 1
ATOM 1034 C C . ASN A 1 135 ? 34.939 6.424 -52.261 1.00 95.69 135 ASN A C 1
ATOM 1036 O O . ASN A 1 135 ? 35.531 6.378 -53.335 1.00 95.69 135 ASN A O 1
ATOM 1040 N N . VAL A 1 136 ? 34.312 7.530 -51.838 1.00 95.81 136 VAL A N 1
ATOM 1041 C CA . VAL A 1 136 ? 34.296 8.787 -52.608 1.00 95.81 136 VAL A CA 1
ATOM 1042 C C . VAL A 1 136 ? 35.719 9.300 -52.845 1.00 95.81 136 VAL A C 1
ATOM 1044 O O . VAL A 1 136 ? 36.073 9.553 -53.992 1.00 95.81 136 VAL A O 1
ATOM 1047 N N . SER A 1 137 ? 36.576 9.352 -51.819 1.00 95.44 137 SER A N 1
ATOM 1048 C CA . SER A 1 137 ? 37.966 9.811 -51.981 1.00 95.44 137 SER A CA 1
ATOM 1049 C C . SER A 1 137 ? 38.787 8.922 -52.929 1.00 95.44 137 SER A C 1
ATOM 1051 O O . SER A 1 137 ? 39.627 9.417 -53.686 1.00 95.44 137 SER A O 1
ATOM 1053 N N . LEU A 1 138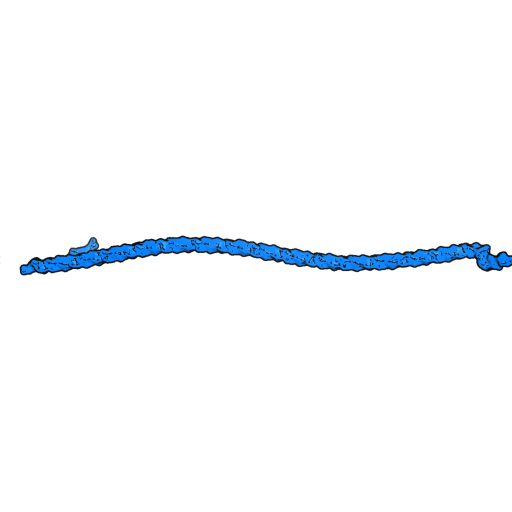 ? 38.558 7.604 -52.922 1.00 95.44 138 LEU A N 1
ATOM 1054 C CA . LEU A 1 138 ? 39.179 6.682 -53.879 1.00 95.44 138 LEU A CA 1
ATOM 1055 C C . LEU A 1 138 ? 38.635 6.879 -55.303 1.00 95.44 138 LEU A C 1
ATOM 1057 O O . LEU A 1 138 ? 39.415 6.861 -56.257 1.00 95.44 138 LEU A O 1
ATOM 1061 N N . SER A 1 139 ? 37.328 7.111 -55.457 1.00 94.50 139 SER A N 1
ATOM 1062 C CA . SER A 1 139 ? 36.690 7.422 -56.742 1.00 94.50 139 SER A CA 1
ATOM 1063 C C . SER A 1 139 ? 37.161 8.759 -57.324 1.00 94.50 139 SER A C 1
ATOM 1065 O O . SER A 1 139 ? 37.426 8.842 -58.518 1.00 94.50 139 SER A O 1
ATOM 1067 N N . GLU A 1 140 ? 37.335 9.793 -56.502 1.00 95.38 140 GLU A N 1
ATOM 1068 C CA . GLU A 1 140 ? 37.890 11.087 -56.918 1.00 95.38 140 GLU A CA 1
ATOM 1069 C C . GLU A 1 140 ? 39.328 10.935 -57.431 1.00 95.38 140 GLU A C 1
ATOM 1071 O O . GLU A 1 140 ? 39.655 11.413 -58.518 1.00 95.38 140 GLU A O 1
ATOM 1076 N N . LYS A 1 141 ? 40.176 10.192 -56.704 1.00 95.12 141 LYS A N 1
ATOM 1077 C CA . LYS A 1 141 ? 41.552 9.883 -57.134 1.00 95.12 141 LYS A CA 1
ATOM 1078 C C . LYS A 1 141 ? 41.585 9.089 -58.442 1.00 95.12 141 LYS A C 1
ATOM 1080 O O . LYS A 1 141 ? 42.424 9.367 -59.298 1.00 95.12 141 LYS A O 1
ATOM 1085 N N . SER A 1 142 ? 40.694 8.111 -58.619 1.00 94.94 142 SER A N 1
ATOM 1086 C CA . SER A 1 142 ? 40.647 7.315 -59.852 1.00 94.94 142 SER A CA 1
ATOM 1087 C C . SER A 1 142 ? 40.135 8.126 -61.047 1.00 94.94 142 SER A C 1
ATOM 1089 O O . SER A 1 142 ? 40.683 7.995 -62.143 1.00 94.94 142 SER A O 1
ATOM 1091 N N . LEU A 1 143 ? 39.167 9.023 -60.829 1.00 95.31 143 LEU A N 1
ATOM 1092 C CA . LEU A 1 143 ? 38.686 9.974 -61.829 1.00 95.31 143 LEU A CA 1
ATOM 1093 C C . LEU A 1 143 ? 39.792 10.949 -62.253 1.00 95.31 143 LEU A C 1
ATOM 1095 O O . LEU A 1 143 ? 39.955 11.207 -63.443 1.00 95.31 143 LEU A O 1
ATOM 1099 N N . GLU A 1 144 ? 40.583 11.457 -61.308 1.00 95.31 144 GLU A N 1
ATOM 1100 C CA . GLU A 1 144 ? 41.686 12.374 -61.604 1.00 95.31 144 GLU A CA 1
ATOM 1101 C C . GLU A 1 144 ? 42.798 11.690 -62.417 1.00 95.31 144 GLU A C 1
ATOM 1103 O O . GLU A 1 144 ? 43.234 12.212 -63.445 1.00 95.31 144 GLU A O 1
ATOM 1108 N N . LEU A 1 145 ? 43.173 10.457 -62.056 1.00 95.06 145 LEU A N 1
ATOM 1109 C CA . LEU A 1 145 ? 44.083 9.631 -62.862 1.00 95.06 145 LEU A CA 1
ATOM 1110 C C . LEU A 1 145 ? 43.516 9.318 -64.259 1.00 95.06 145 LEU A C 1
ATOM 1112 O O . LEU A 1 145 ? 44.274 9.223 -65.227 1.00 95.06 145 LEU A O 1
ATOM 1116 N N . ALA A 1 146 ? 42.196 9.153 -64.390 1.00 93.12 146 ALA A N 1
ATOM 1117 C CA . ALA A 1 146 ? 41.545 8.951 -65.682 1.00 93.12 146 ALA A CA 1
ATOM 1118 C C . ALA A 1 146 ? 41.599 10.218 -66.554 1.00 93.12 146 ALA A C 1
ATOM 1120 O O . ALA A 1 146 ? 41.964 10.113 -67.726 1.00 93.12 146 ALA A O 1
ATOM 1121 N N . LYS A 1 147 ? 41.332 11.409 -65.993 1.00 94.69 147 LYS A N 1
ATOM 1122 C CA . LYS A 1 147 ? 41.499 12.695 -66.699 1.00 94.69 147 LYS A CA 1
ATOM 1123 C C . LYS A 1 147 ? 42.932 12.873 -67.195 1.00 94.69 147 LYS A C 1
ATOM 1125 O O . LYS A 1 147 ? 43.136 13.068 -68.387 1.00 94.69 147 LYS A O 1
ATOM 1130 N N . GLN A 1 148 ? 43.925 12.684 -66.320 1.00 93.25 148 GLN A N 1
ATOM 1131 C CA . GLN A 1 148 ? 45.343 12.776 -66.687 1.00 93.25 148 GLN A CA 1
ATOM 1132 C C . GLN A 1 148 ? 45.708 11.826 -67.839 1.00 93.25 148 GLN A C 1
ATOM 1134 O O . GLN A 1 148 ? 46.439 12.207 -68.751 1.00 93.25 148 GLN A O 1
ATOM 1139 N N . LYS A 1 149 ? 45.180 10.594 -67.852 1.00 91.94 149 LYS A N 1
ATOM 1140 C CA . LYS A 1 149 ? 45.364 9.662 -68.980 1.00 91.94 149 LYS A CA 1
ATOM 1141 C C . LYS A 1 149 ? 44.696 10.150 -70.269 1.00 91.94 149 LYS A C 1
ATOM 1143 O O . LYS A 1 149 ? 45.301 10.013 -71.330 1.00 91.94 149 LYS A O 1
ATOM 1148 N N . VAL A 1 150 ? 43.493 10.720 -70.192 1.00 90.94 150 VAL A N 1
ATOM 1149 C CA . VAL A 1 150 ? 42.784 11.292 -71.351 1.00 90.94 150 VAL A CA 1
ATOM 1150 C C . VAL A 1 150 ? 43.539 12.493 -71.922 1.00 90.94 150 VAL A C 1
ATOM 1152 O O . VAL A 1 150 ? 43.722 12.564 -73.135 1.00 90.94 150 VAL A O 1
ATOM 1155 N N . ASP A 1 151 ? 44.034 13.399 -71.083 1.00 89.25 151 ASP A N 1
ATOM 1156 C CA . ASP A 1 151 ? 44.771 14.578 -71.544 1.00 89.25 151 ASP A CA 1
ATOM 1157 C C . ASP A 1 151 ? 46.154 14.207 -72.107 1.00 89.25 151 ASP A C 1
ATOM 1159 O O . ASP A 1 151 ? 46.532 14.691 -73.175 1.00 89.25 151 ASP A O 1
ATOM 1163 N N . ASN A 1 152 ? 46.850 13.235 -71.507 1.00 85.69 152 ASN A N 1
ATOM 1164 C CA . ASN A 1 152 ? 48.051 12.639 -72.103 1.00 85.69 152 ASN A CA 1
ATOM 1165 C C . ASN A 1 152 ? 47.764 11.984 -73.470 1.00 85.69 152 ASN A C 1
ATOM 1167 O O . ASN A 1 152 ? 48.531 12.163 -74.416 1.00 85.69 152 ASN A O 1
ATOM 1171 N N . ALA A 1 153 ? 46.648 11.261 -73.617 1.00 84.12 153 ALA A N 1
ATOM 1172 C CA . ALA A 1 153 ? 46.248 10.677 -74.899 1.00 84.12 153 ALA A CA 1
ATOM 1173 C C . ALA A 1 153 ? 45.887 11.749 -75.947 1.00 84.12 153 ALA A C 1
ATOM 1175 O O . ALA A 1 153 ? 46.225 11.596 -77.120 1.00 84.12 153 ALA A O 1
ATOM 1176 N N . ARG A 1 154 ? 45.266 12.864 -75.536 1.00 83.88 154 ARG A N 1
ATOM 1177 C CA . ARG A 1 154 ? 44.989 14.025 -76.402 1.00 83.88 154 ARG A CA 1
ATOM 1178 C C . ARG A 1 154 ? 46.269 14.688 -76.912 1.00 83.88 154 ARG A C 1
ATOM 1180 O O . ARG A 1 154 ? 46.329 15.037 -78.087 1.00 83.88 154 ARG A O 1
ATOM 1187 N N . LEU A 1 155 ? 47.303 14.812 -76.075 1.00 79.62 155 LEU A N 1
ATOM 1188 C CA . LEU A 1 155 ? 48.611 15.327 -76.503 1.00 79.62 155 LEU A CA 1
ATOM 1189 C C . LEU A 1 155 ? 49.261 14.435 -77.574 1.00 79.62 155 LEU A C 1
ATOM 1191 O O . LEU A 1 155 ? 49.853 14.955 -78.518 1.00 79.62 155 LEU A O 1
ATOM 1195 N N . LEU A 1 156 ? 49.106 13.110 -77.463 1.00 72.19 156 LEU A N 1
ATOM 1196 C CA . LEU A 1 156 ? 49.615 12.127 -78.431 1.00 72.19 156 LEU A CA 1
ATOM 1197 C C . LEU A 1 156 ? 48.795 12.040 -79.731 1.00 72.19 156 LEU A C 1
ATOM 1199 O O . LEU A 1 156 ? 49.307 11.558 -80.740 1.00 72.19 156 LEU A O 1
ATOM 1203 N N . LEU A 1 157 ? 47.543 12.508 -79.714 1.00 72.00 157 LEU A N 1
ATOM 1204 C CA . LEU A 1 157 ? 46.658 12.595 -80.882 1.00 72.00 157 LEU A CA 1
ATOM 1205 C C . LEU A 1 157 ? 47.088 13.691 -81.872 1.00 72.00 157 LEU A C 1
ATOM 1207 O O . LEU A 1 157 ? 46.740 13.617 -83.048 1.00 72.00 157 LEU A O 1
ATOM 1211 N N . ASN A 1 158 ? 47.874 14.679 -81.428 1.00 70.88 158 ASN A N 1
ATOM 1212 C CA . ASN A 1 158 ? 48.566 15.593 -82.332 1.00 70.88 158 ASN A CA 1
ATOM 1213 C C . ASN A 1 158 ? 49.816 14.889 -82.906 1.00 70.88 158 ASN A C 1
ATOM 1215 O O . ASN A 1 158 ? 50.766 14.645 -82.153 1.00 70.88 158 ASN A O 1
ATOM 1219 N N . PRO A 1 159 ? 49.879 14.599 -84.223 1.00 65.50 159 PRO A N 1
ATOM 1220 C CA . PRO A 1 159 ? 50.979 13.833 -84.810 1.00 65.50 159 PRO A CA 1
ATOM 1221 C C . PRO A 1 159 ? 52.349 14.511 -84.657 1.00 65.50 159 PRO A C 1
ATOM 1223 O O . PRO A 1 159 ? 53.362 13.814 -84.627 1.00 65.50 159 PRO A O 1
ATOM 1226 N N . LEU A 1 160 ? 52.401 15.839 -84.492 1.00 64.31 160 LEU A N 1
ATOM 1227 C CA . LEU A 1 160 ? 53.647 16.586 -84.271 1.00 64.31 160 LEU A CA 1
ATOM 1228 C C . LEU A 1 160 ? 54.217 16.399 -82.852 1.00 64.31 160 LEU A C 1
ATOM 1230 O O . LEU A 1 160 ? 55.428 16.490 -82.661 1.00 64.31 160 LEU A O 1
ATOM 1234 N N . ASN A 1 161 ? 53.369 16.080 -81.868 1.00 64.50 161 ASN A N 1
ATOM 1235 C CA . ASN A 1 161 ? 53.771 15.821 -80.479 1.00 64.50 161 ASN A CA 1
ATOM 1236 C C . ASN A 1 161 ? 53.999 14.334 -80.175 1.00 64.50 161 ASN A C 1
ATOM 1238 O O . ASN A 1 161 ? 54.370 13.973 -79.058 1.00 64.50 161 ASN A O 1
ATOM 1242 N N . HIS A 1 162 ? 53.808 13.450 -81.154 1.00 67.31 162 HIS A N 1
ATOM 1243 C CA . HIS A 1 162 ? 54.048 12.030 -80.959 1.00 67.31 162 HIS A CA 1
ATOM 1244 C C . HIS A 1 162 ? 55.552 11.767 -80.703 1.00 67.31 162 HIS A C 1
ATOM 1246 O O . HIS A 1 162 ? 56.392 12.203 -81.497 1.00 67.31 162 HIS A O 1
ATOM 1252 N N . PRO A 1 163 ? 55.950 11.004 -79.664 1.00 70.19 163 PRO A N 1
ATOM 1253 C CA . PRO A 1 163 ? 57.352 10.879 -79.243 1.00 70.19 163 PRO A CA 1
ATOM 1254 C C . PRO A 1 163 ? 58.269 10.163 -80.249 1.00 70.19 163 PRO A C 1
ATOM 1256 O O . PRO A 1 163 ? 59.487 10.188 -80.088 1.00 70.19 163 PRO A O 1
ATOM 1259 N N . ARG A 1 164 ? 57.724 9.530 -81.300 1.00 69.12 164 ARG A N 1
ATOM 1260 C CA . ARG A 1 164 ? 58.531 9.097 -82.460 1.00 69.12 164 ARG A CA 1
ATOM 1261 C C . ARG A 1 164 ? 58.837 1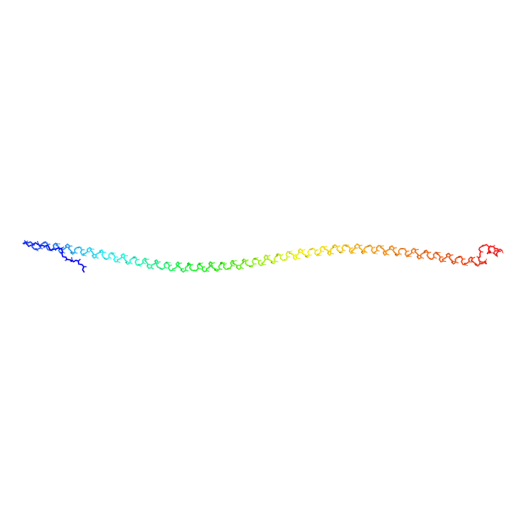0.249 -83.423 1.00 69.12 164 ARG A C 1
ATOM 1263 O O . ARG A 1 164 ? 59.925 10.267 -83.975 1.00 69.12 164 ARG A O 1
ATOM 1270 N N . VAL A 1 165 ? 57.914 11.196 -83.603 1.00 66.38 165 VAL A N 1
ATOM 1271 C CA . VAL A 1 165 ? 58.039 12.331 -84.535 1.00 66.38 165 VAL A CA 1
ATOM 1272 C C . VAL A 1 165 ? 58.942 13.417 -83.950 1.00 66.38 165 VAL A C 1
ATOM 1274 O O . VAL A 1 165 ? 59.862 13.861 -84.628 1.00 66.38 165 VAL A O 1
ATOM 1277 N N . GLN A 1 166 ? 58.805 13.750 -82.662 1.00 66.56 166 GLN A N 1
ATOM 1278 C CA . GLN A 1 166 ? 59.738 14.675 -81.992 1.00 66.56 166 GLN A CA 1
ATOM 1279 C C . GLN A 1 166 ? 61.200 14.180 -82.034 1.00 66.56 166 GLN A C 1
ATOM 1281 O O . GLN A 1 166 ? 62.118 14.978 -82.189 1.00 66.56 166 GLN A O 1
ATOM 1286 N N . LYS A 1 167 ? 61.432 12.857 -81.994 1.00 73.56 167 LYS A N 1
ATOM 1287 C CA . LYS A 1 167 ? 62.770 12.254 -82.174 1.00 73.56 167 LYS A CA 1
ATOM 1288 C C . LYS A 1 167 ? 63.345 12.387 -83.592 1.00 73.56 167 LYS A C 1
ATOM 1290 O O . LYS A 1 167 ? 64.546 12.195 -83.752 1.00 73.56 167 LYS A O 1
ATOM 1295 N N . PHE A 1 168 ? 62.522 12.685 -84.600 1.00 66.12 168 PHE A N 1
ATOM 1296 C CA . PHE A 1 168 ? 62.995 13.026 -85.946 1.00 66.12 168 PHE A CA 1
ATOM 1297 C C . PHE A 1 168 ? 63.337 14.515 -86.089 1.00 66.12 168 PHE A C 1
ATOM 1299 O O . PHE A 1 168 ? 64.251 14.829 -86.841 1.00 66.12 168 PHE A O 1
ATOM 1306 N N . PHE A 1 169 ? 62.643 15.409 -85.373 1.00 63.56 169 PHE A N 1
ATOM 1307 C CA . PHE A 1 169 ? 62.877 16.859 -85.448 1.00 63.56 169 PHE A CA 1
ATOM 1308 C C . PHE A 1 169 ? 63.970 17.381 -84.498 1.00 63.56 169 PHE A C 1
ATOM 1310 O O . PHE A 1 169 ? 64.587 18.394 -84.805 1.00 63.56 169 PHE A O 1
ATOM 1317 N N . ASN A 1 170 ? 64.249 16.701 -83.380 1.00 62.97 170 ASN A N 1
ATOM 1318 C CA . ASN A 1 170 ? 65.293 17.099 -82.422 1.00 62.97 170 ASN A CA 1
ATOM 1319 C C . ASN A 1 170 ? 66.666 16.466 -82.749 1.00 62.97 170 ASN A C 1
ATOM 1321 O O . ASN A 1 170 ? 67.260 15.804 -81.893 1.00 62.97 170 ASN A O 1
ATOM 1325 N N . LYS A 1 171 ? 67.141 16.623 -83.990 1.00 51.84 171 LYS A N 1
ATOM 1326 C CA . LYS A 1 171 ? 68.463 16.176 -84.461 1.00 51.84 171 LYS A CA 1
ATOM 1327 C C . LYS A 1 171 ? 69.263 17.330 -85.050 1.00 51.84 171 LYS A C 1
ATOM 1329 O O . LYS A 1 171 ? 68.643 18.132 -85.776 1.00 51.84 171 LYS A O 1
#

Foldseek 3Di:
DDDPPDDPDDDDDDPPPPPVVVVVVVVVVVVVVVVVVVVVVVVVVVVVVVVVVVVVVVVVVVVVVVVVVVVVVVVVVVVVVVVVVVVVVVVVVVVVVVVVVVVVVVVVVVVVVVVVVVVVVVVVVVVVVVVVVVVVVVVVVVVVVVVVVVVVVVLCVPVCSPPVNVVVVPD

Sequence (171 aa):
MSTPAQRLVLFAGTGAGVGYTIYFASNKKEVETLTKESKKIEELVKVENKKLSSFAKDVEEYQVKEQALVAAAAAQSKALSDIQSKLEEARKSIAKLEKEVADKVAAKKKADDDLISTRSKLADLVAQTHRSRENVSLSEKSLELAKQKVDNARLLLNPLNHPRVQKFFNK

pLDDT: mean 83.35, std 19.74, range [33.22, 98.12]

Radius of gyration: 69.88 Å; chains: 1; bounding box: 135×39×184 Å